Protein AF-A0A1G6K2E0-F1 (afdb_monomer_lite)

Secondary structure (DSSP, 8-state):
------HHHHHHHHHHHHHHHHHHHHHHHHHHHHHHT-HHHHHHHHHHHHHHHHHHHHTT---TTTS-HHHH-TT---

Organism: NCBI:txid530584

Sequence (78 aa):
MMYSPPEEVETMSQFATVLRSRVDDAHQAMIAAQQAGHDYEVHLHSARLRDLLDLAARHDVDTTGWVDLTALDPTETA

Radius of gyration: 16.25 Å; chains: 1; bounding box: 41×34×50 Å

Structure (mmCIF, N/CA/C/O backbone):
data_AF-A0A1G6K2E0-F1
#
_entry.id   AF-A0A1G6K2E0-F1
#
loop_
_atom_site.group_PDB
_atom_site.id
_atom_site.type_symbol
_atom_site.label_atom_id
_atom_site.label_alt_id
_atom_site.label_comp_id
_atom_site.label_asym_id
_atom_site.label_entity_id
_atom_site.label_seq_id
_atom_site.pdbx_PDB_ins_code
_atom_site.Cartn_x
_atom_site.Cartn_y
_atom_site.Cartn_z
_atom_site.occupancy
_atom_site.B_iso_or_equiv
_atom_site.auth_seq_id
_atom_site.auth_comp_id
_atom_site.auth_asym_id
_atom_site.auth_atom_id
_atom_site.pdbx_PDB_model_num
ATOM 1 N N . MET A 1 1 ? 30.503 11.560 -33.719 1.00 52.06 1 MET A N 1
ATOM 2 C CA . MET A 1 1 ? 29.721 10.411 -33.219 1.00 52.06 1 MET A CA 1
ATOM 3 C C . MET A 1 1 ? 28.860 10.908 -32.084 1.00 52.06 1 MET A C 1
ATOM 5 O O . MET A 1 1 ? 29.376 11.527 -31.166 1.00 52.06 1 MET A O 1
ATOM 9 N N . MET A 1 2 ? 27.559 10.732 -32.256 1.00 54.56 2 MET A N 1
ATOM 10 C CA . MET A 1 2 ? 26.470 11.227 -31.427 1.00 54.56 2 MET A CA 1
ATOM 11 C C . MET A 1 2 ? 26.153 10.112 -30.425 1.00 54.56 2 MET A C 1
ATOM 13 O O . MET A 1 2 ? 25.751 9.035 -30.851 1.00 54.56 2 MET A O 1
ATOM 17 N N . TYR A 1 3 ? 26.427 10.314 -29.137 1.00 64.62 3 TYR A N 1
ATOM 18 C CA . TYR A 1 3 ? 26.050 9.354 -28.096 1.00 64.62 3 TYR A CA 1
ATOM 19 C C . TYR A 1 3 ? 25.637 10.103 -26.831 1.00 64.62 3 TYR A C 1
ATOM 21 O O .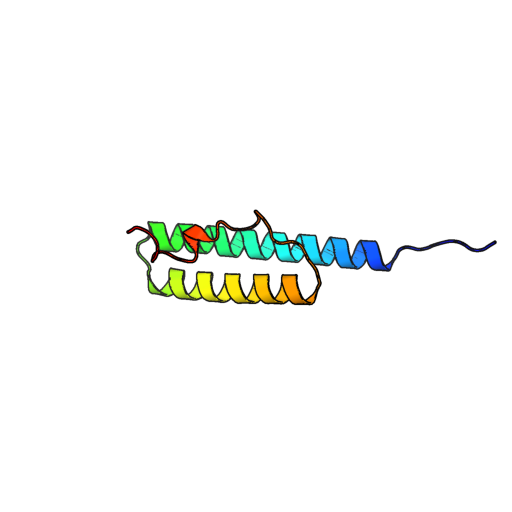 TYR A 1 3 ? 26.479 10.537 -26.049 1.00 64.62 3 TYR A O 1
ATOM 29 N N . SER A 1 4 ? 24.329 10.303 -26.694 1.00 66.88 4 SER A N 1
ATOM 30 C CA . SER A 1 4 ? 23.535 10.396 -25.458 1.00 66.88 4 SER A CA 1
ATOM 31 C C . SER A 1 4 ? 22.073 10.586 -25.886 1.00 66.88 4 SER A C 1
ATOM 33 O O . SER A 1 4 ? 21.871 11.268 -26.896 1.00 66.88 4 SER A O 1
ATOM 35 N N . PRO A 1 5 ? 21.080 9.995 -25.189 1.00 62.38 5 PRO A N 1
ATOM 36 C CA . PRO A 1 5 ? 21.094 9.804 -23.728 1.00 62.38 5 PRO A CA 1
ATOM 37 C C . PRO A 1 5 ? 20.532 8.455 -23.215 1.00 62.38 5 PRO A C 1
ATOM 39 O O . PRO A 1 5 ? 19.911 7.711 -23.969 1.00 62.38 5 PRO A O 1
ATOM 42 N N . PRO A 1 6 ? 20.668 8.142 -21.912 1.00 60.16 6 PRO A N 1
ATOM 43 C CA . PRO A 1 6 ? 19.757 7.243 -21.216 1.00 60.16 6 PRO A CA 1
ATOM 44 C C . PRO A 1 6 ? 18.596 8.036 -20.571 1.00 60.16 6 PRO A C 1
ATOM 46 O O . PRO A 1 6 ? 18.402 7.962 -19.362 1.00 60.16 6 PRO A O 1
ATOM 49 N N . GLU A 1 7 ? 17.811 8.798 -21.344 1.00 56.47 7 GLU A N 1
ATOM 50 C CA . GLU A 1 7 ? 16.620 9.512 -20.815 1.00 56.47 7 GLU A CA 1
ATOM 51 C C . GLU A 1 7 ? 15.547 8.538 -20.270 1.00 56.47 7 GLU A C 1
ATOM 53 O O . GLU A 1 7 ? 14.770 8.873 -19.372 1.00 56.47 7 GLU A O 1
ATOM 58 N N . GLU A 1 8 ? 15.544 7.287 -20.740 1.00 55.50 8 GLU A N 1
ATOM 59 C CA . GLU A 1 8 ? 14.673 6.229 -20.211 1.00 55.50 8 GLU A CA 1
ATOM 60 C C . GLU A 1 8 ? 15.019 5.833 -18.764 1.00 55.50 8 GLU A C 1
ATOM 62 O O . GLU A 1 8 ? 14.133 5.448 -18.000 1.00 55.50 8 GLU A O 1
ATOM 67 N N . VAL A 1 9 ? 16.281 5.976 -18.341 1.00 57.09 9 VAL A N 1
ATOM 68 C CA . VAL A 1 9 ? 16.735 5.518 -17.015 1.00 57.09 9 VAL A CA 1
ATOM 69 C C . VA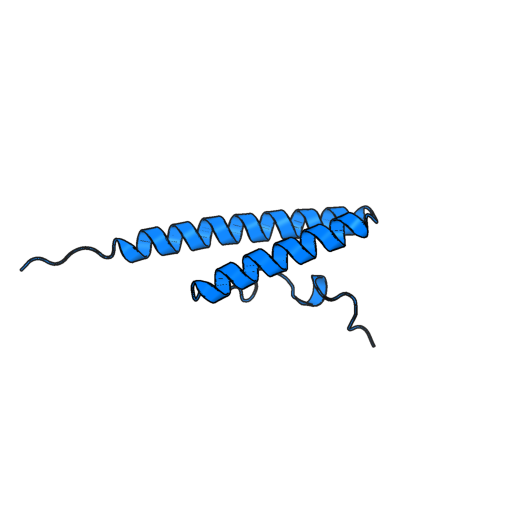L A 1 9 ? 16.370 6.517 -15.914 1.00 57.09 9 VAL A C 1
ATOM 71 O O . VAL A 1 9 ? 16.053 6.111 -14.793 1.00 57.09 9 VAL A O 1
ATOM 74 N N . GLU A 1 10 ? 16.333 7.815 -16.225 1.00 60.62 10 GLU A N 1
ATOM 75 C CA . GLU A 1 10 ? 15.886 8.855 -15.288 1.00 60.62 10 GLU A CA 1
ATOM 76 C C . GLU A 1 10 ? 14.386 8.729 -14.990 1.00 60.62 10 GLU A C 1
ATOM 78 O O . GLU A 1 10 ? 13.974 8.782 -13.829 1.00 60.62 10 GLU A O 1
ATOM 83 N N . THR A 1 11 ? 13.575 8.456 -16.018 1.00 67.94 11 THR A N 1
ATOM 84 C CA . THR A 1 11 ? 12.120 8.288 -15.870 1.00 67.94 11 THR A CA 1
ATOM 85 C C . THR A 1 11 ? 11.777 7.027 -15.071 1.00 67.94 11 THR A C 1
ATOM 87 O O . THR A 1 11 ? 10.945 7.081 -14.162 1.00 67.94 11 THR A O 1
ATOM 90 N N . MET A 1 12 ? 12.451 5.902 -15.343 1.00 70.31 12 MET A N 1
ATOM 91 C CA . MET A 1 12 ? 12.248 4.659 -14.585 1.00 70.31 12 MET A CA 1
ATOM 92 C C . MET A 1 12 ? 12.725 4.782 -13.133 1.00 70.31 12 MET A C 1
ATOM 94 O O . MET A 1 12 ? 12.047 4.310 -12.220 1.00 70.31 12 MET A O 1
ATOM 98 N N . SER A 1 13 ? 13.834 5.488 -12.888 1.00 75.69 13 SER A N 1
ATOM 99 C CA . SER A 1 13 ? 14.319 5.747 -11.524 1.00 75.69 13 SER A CA 1
ATOM 100 C C . SER A 1 13 ? 13.370 6.655 -10.736 1.00 75.69 13 SER A C 1
ATOM 102 O O . SER A 1 13 ? 13.122 6.419 -9.550 1.00 75.69 13 SER A O 1
ATOM 104 N N . GLN A 1 14 ? 12.786 7.671 -11.382 1.00 81.62 14 GLN A N 1
ATOM 105 C CA . GLN A 1 14 ? 11.784 8.533 -10.756 1.00 81.62 14 GLN A CA 1
ATOM 106 C C . GLN A 1 14 ? 10.497 7.758 -10.451 1.00 81.62 14 GLN A C 1
ATOM 108 O O . GLN A 1 14 ? 9.953 7.886 -9.353 1.00 81.62 14 GLN A O 1
ATOM 113 N N . PHE A 1 15 ? 10.041 6.915 -11.381 1.00 84.50 15 PHE A N 1
ATOM 114 C CA . PHE A 1 15 ? 8.899 6.031 -11.168 1.00 84.50 15 PHE A CA 1
ATOM 115 C C . PHE A 1 15 ? 9.126 5.098 -9.974 1.00 84.50 15 PHE A C 1
ATOM 117 O O . PHE A 1 15 ? 8.303 5.080 -9.060 1.00 84.50 15 PHE A O 1
ATOM 124 N N . ALA A 1 16 ? 10.265 4.401 -9.925 1.00 83.56 16 ALA A N 1
ATOM 125 C CA . ALA A 1 16 ? 10.609 3.509 -8.820 1.00 83.56 16 ALA A CA 1
ATOM 126 C C . ALA A 1 16 ? 10.697 4.257 -7.479 1.00 83.56 16 ALA A C 1
ATOM 128 O O . ALA A 1 16 ? 10.220 3.759 -6.462 1.00 83.56 16 ALA A O 1
ATOM 129 N N . THR A 1 17 ? 11.235 5.481 -7.473 1.00 87.12 17 THR A N 1
ATOM 130 C CA . THR A 1 17 ? 11.312 6.327 -6.269 1.00 87.12 17 THR A CA 1
ATOM 131 C C . THR A 1 17 ? 9.923 6.711 -5.760 1.00 87.12 17 THR A C 1
ATOM 133 O O . THR A 1 17 ? 9.631 6.575 -4.571 1.00 87.12 17 THR A O 1
ATOM 136 N N . VAL A 1 18 ? 9.041 7.163 -6.656 1.00 88.94 18 VAL A N 1
ATOM 137 C CA . VAL A 1 18 ? 7.661 7.526 -6.303 1.00 88.94 18 VAL A CA 1
ATO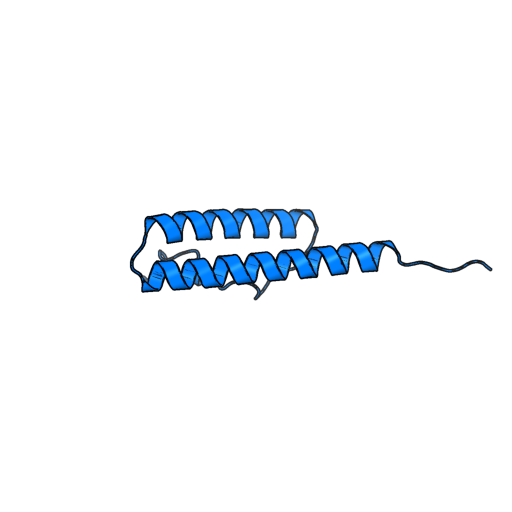M 138 C C . VAL A 1 18 ? 6.878 6.296 -5.851 1.00 88.94 18 VAL A C 1
ATOM 140 O O . VAL A 1 18 ? 6.141 6.369 -4.868 1.00 88.94 18 VAL A O 1
ATOM 143 N N . LEU A 1 19 ? 7.047 5.164 -6.535 1.00 88.50 19 LEU A N 1
ATOM 144 C CA . LEU A 1 19 ? 6.393 3.910 -6.187 1.00 88.50 19 LEU A CA 1
ATOM 145 C C . LEU A 1 19 ? 6.831 3.428 -4.806 1.00 88.50 19 LEU A C 1
ATOM 147 O O . LEU A 1 19 ? 5.980 3.153 -3.966 1.00 88.50 19 LEU A O 1
ATOM 151 N N . ARG A 1 20 ? 8.140 3.430 -4.536 1.00 87.00 20 ARG A N 1
ATOM 152 C CA . ARG A 1 20 ? 8.697 3.085 -3.227 1.00 87.00 20 ARG A CA 1
ATOM 153 C C . ARG A 1 20 ? 8.141 3.976 -2.125 1.00 87.00 20 ARG A C 1
ATOM 155 O O . ARG A 1 20 ? 7.725 3.463 -1.095 1.00 87.00 20 ARG A O 1
ATOM 162 N N . SER A 1 21 ? 8.073 5.289 -2.349 1.00 89.38 21 SER A N 1
ATOM 163 C CA . SER A 1 21 ? 7.503 6.218 -1.368 1.00 89.38 21 SER A CA 1
ATOM 164 C C . SER A 1 21 ? 6.020 5.944 -1.096 1.00 89.38 21 SER A C 1
ATOM 166 O O . SER A 1 21 ? 5.584 6.068 0.042 1.00 89.38 21 SER A O 1
ATOM 168 N N . ARG A 1 22 ? 5.240 5.555 -2.114 1.00 89.88 22 ARG A N 1
ATOM 169 C CA . ARG A 1 22 ? 3.820 5.193 -1.947 1.00 89.88 22 ARG A CA 1
ATOM 170 C C . ARG A 1 22 ? 3.633 3.859 -1.231 1.00 89.88 22 ARG A C 1
ATOM 172 O O . ARG A 1 22 ? 2.679 3.717 -0.473 1.00 89.88 22 ARG A O 1
ATOM 179 N N . VAL A 1 23 ? 4.507 2.891 -1.504 1.00 89.31 23 VAL A N 1
ATOM 180 C CA . VAL A 1 23 ? 4.521 1.591 -0.821 1.00 89.31 23 VAL A CA 1
ATOM 181 C C . VAL A 1 23 ? 4.867 1.782 0.654 1.00 89.31 23 VAL A C 1
ATOM 183 O O . VAL A 1 23 ? 4.159 1.258 1.505 1.00 89.31 23 VAL A O 1
ATOM 186 N N . ASP A 1 24 ? 5.885 2.586 0.959 1.00 89.19 24 ASP A N 1
ATOM 187 C CA . ASP A 1 24 ? 6.283 2.896 2.334 1.00 89.19 24 ASP A CA 1
ATOM 188 C C . ASP A 1 24 ? 5.156 3.590 3.118 1.00 89.19 24 ASP A C 1
ATOM 190 O O . ASP A 1 24 ? 4.776 3.124 4.190 1.00 89.19 24 ASP A O 1
ATOM 194 N N . ASP A 1 25 ? 4.533 4.620 2.537 1.00 90.12 25 ASP A N 1
ATOM 195 C CA . ASP A 1 25 ? 3.401 5.336 3.144 1.00 90.12 25 ASP A CA 1
ATOM 196 C C . ASP A 1 25 ? 2.207 4.406 3.426 1.00 90.12 25 ASP A C 1
ATOM 198 O O . ASP A 1 25 ? 1.668 4.381 4.534 1.00 90.12 25 ASP A O 1
ATOM 202 N N . ALA A 1 26 ? 1.838 3.561 2.455 1.00 89.12 26 ALA A N 1
ATOM 203 C CA . ALA A 1 26 ? 0.757 2.594 2.629 1.00 89.12 26 ALA A CA 1
ATOM 204 C C . ALA A 1 26 ? 1.092 1.520 3.680 1.00 89.12 26 ALA A C 1
ATOM 206 O O . ALA A 1 26 ? 0.201 1.088 4.412 1.00 89.12 26 ALA A O 1
ATOM 207 N N . HIS A 1 27 ? 2.359 1.112 3.786 1.00 87.75 27 HIS A N 1
ATOM 208 C CA . HIS A 1 27 ? 2.823 0.164 4.796 1.00 87.75 27 HIS A CA 1
ATOM 209 C C . HIS A 1 27 ? 2.799 0.769 6.202 1.00 87.75 27 HIS A C 1
ATOM 211 O O . HIS A 1 27 ? 2.277 0.145 7.124 1.00 87.75 27 HIS A O 1
ATOM 217 N N . GLN A 1 28 ? 3.274 2.005 6.367 1.00 89.25 28 GLN A N 1
ATOM 218 C CA . GLN A 1 28 ? 3.189 2.727 7.638 1.00 89.25 28 GLN A CA 1
ATOM 219 C C . GLN A 1 28 ? 1.731 2.940 8.069 1.00 89.25 28 GLN A C 1
ATOM 221 O O . GLN A 1 28 ? 1.399 2.715 9.234 1.00 89.25 28 GLN A O 1
ATOM 226 N N . ALA A 1 29 ? 0.844 3.301 7.136 1.00 87.88 29 ALA A N 1
ATOM 227 C CA . ALA A 1 29 ? -0.586 3.437 7.410 1.00 87.88 29 ALA A CA 1
ATOM 228 C C . ALA A 1 29 ? -1.231 2.099 7.815 1.00 87.88 29 ALA A C 1
ATOM 230 O O . ALA A 1 29 ? -2.017 2.061 8.760 1.00 87.88 29 ALA A O 1
ATOM 231 N N . MET A 1 30 ? -0.848 0.990 7.169 1.00 86.06 30 MET A N 1
ATOM 232 C CA . MET A 1 30 ? -1.297 -0.353 7.550 1.00 86.06 30 MET A CA 1
ATOM 233 C C . MET A 1 30 ? -0.868 -0.713 8.976 1.00 86.06 30 MET A C 1
ATOM 235 O O . MET A 1 30 ? -1.692 -1.176 9.759 1.00 86.06 30 MET A O 1
ATOM 239 N N . ILE A 1 31 ? 0.402 -0.479 9.326 1.00 87.06 31 ILE A N 1
ATOM 240 C CA . ILE A 1 31 ? 0.924 -0.743 10.674 1.00 87.06 31 ILE A CA 1
ATOM 241 C C . ILE A 1 31 ? 0.181 0.117 11.700 1.00 87.06 31 ILE A C 1
ATOM 243 O O . ILE A 1 31 ? -0.236 -0.395 12.735 1.00 87.06 31 ILE A O 1
ATOM 247 N N . ALA A 1 32 ? -0.035 1.403 11.414 1.00 88.19 32 ALA A N 1
ATOM 248 C CA . ALA A 1 32 ? -0.785 2.293 12.295 1.00 88.19 32 ALA A CA 1
ATOM 249 C C . ALA A 1 32 ? -2.233 1.814 12.500 1.00 88.19 32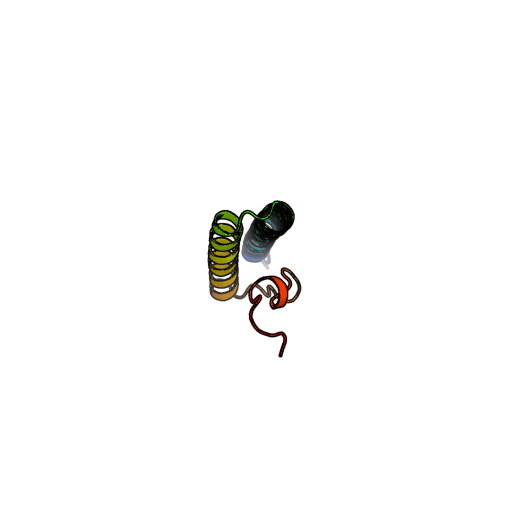 ALA A C 1
ATOM 251 O O . ALA A 1 32 ? -2.699 1.757 13.637 1.00 88.19 32 ALA A O 1
ATOM 252 N N . ALA A 1 33 ? -2.916 1.401 11.427 1.00 87.06 33 ALA A N 1
ATOM 253 C CA . ALA A 1 33 ? -4.257 0.826 11.496 1.00 87.06 33 ALA A CA 1
ATOM 254 C C . ALA A 1 33 ? -4.284 -0.487 12.297 1.00 87.06 33 ALA A C 1
ATOM 256 O O . ALA A 1 33 ? -5.202 -0.711 13.085 1.00 87.06 33 ALA A O 1
ATOM 257 N N . GLN A 1 34 ? -3.258 -1.331 12.157 1.00 85.06 34 GLN A N 1
ATOM 258 C CA . GLN A 1 34 ? -3.149 -2.586 12.900 1.00 85.06 34 GLN A CA 1
ATOM 259 C C . GLN A 1 34 ? -2.920 -2.344 14.395 1.00 85.06 34 GLN A C 1
ATOM 261 O O . GLN A 1 34 ? -3.584 -2.960 15.223 1.00 85.06 34 GLN A O 1
ATOM 266 N N . GLN A 1 35 ? -2.051 -1.394 14.748 1.00 86.75 35 GLN A N 1
ATOM 267 C CA . GLN A 1 35 ? -1.827 -0.985 16.139 1.00 86.75 35 GLN A CA 1
ATOM 268 C C . GLN A 1 35 ? -3.067 -0.319 16.756 1.00 86.75 35 GLN A C 1
ATOM 270 O O . GLN A 1 35 ? -3.302 -0.444 17.956 1.00 86.75 35 GLN A O 1
ATOM 275 N N . ALA A 1 36 ? -3.879 0.365 15.944 1.00 88.75 36 ALA A N 1
ATOM 276 C CA . ALA A 1 36 ? -5.155 0.936 16.366 1.00 88.75 36 ALA A CA 1
ATOM 277 C C . ALA A 1 36 ? -6.285 -0.107 16.489 1.00 88.75 36 ALA A C 1
ATOM 279 O O . ALA A 1 36 ? -7.332 0.205 17.053 1.00 88.75 36 ALA A O 1
ATOM 280 N N . GLY A 1 37 ? -6.096 -1.334 15.984 1.00 88.25 37 GLY A N 1
ATOM 281 C CA . GLY A 1 37 ? -7.134 -2.370 15.952 1.00 88.25 37 GLY A CA 1
ATOM 282 C C . GLY A 1 37 ? -8.232 -2.099 14.919 1.00 88.25 37 GLY A C 1
ATOM 283 O O . GLY A 1 37 ? -9.386 -2.463 15.122 1.00 88.25 37 GLY A O 1
ATOM 284 N N . HIS A 1 38 ? -7.902 -1.398 13.833 1.00 88.44 38 HIS A N 1
ATOM 285 C CA . HIS A 1 38 ? -8.838 -1.054 12.767 1.00 88.44 38 HIS A CA 1
ATOM 286 C C . HIS A 1 38 ? -8.725 -2.068 11.618 1.00 88.44 38 HIS A C 1
ATOM 288 O O . HIS A 1 38 ? -8.182 -1.764 10.554 1.00 88.44 38 HIS A O 1
ATOM 294 N N . ASP A 1 39 ? -9.257 -3.279 11.814 1.00 83.06 39 ASP A N 1
ATOM 295 C CA . ASP A 1 39 ? -9.155 -4.390 10.850 1.00 83.06 39 ASP A CA 1
ATOM 296 C C . ASP A 1 39 ? -9.605 -4.011 9.427 1.00 83.06 39 ASP A C 1
ATOM 298 O O . ASP A 1 39 ? -8.984 -4.398 8.438 1.00 83.06 39 ASP A O 1
ATOM 302 N N . TYR A 1 40 ? -10.652 -3.190 9.300 1.00 84.19 40 TYR A N 1
ATOM 303 C CA . TYR A 1 40 ? -11.129 -2.712 7.999 1.00 84.19 40 TYR A CA 1
ATOM 304 C C . TYR A 1 40 ? -10.084 -1.861 7.257 1.00 84.19 40 TYR A C 1
ATOM 306 O O . TYR A 1 40 ? -9.879 -2.034 6.054 1.00 84.19 40 TYR A O 1
ATOM 314 N N . GLU A 1 41 ? -9.393 -0.965 7.963 1.00 85.12 41 GLU A N 1
ATOM 315 C CA . GLU A 1 41 ? -8.346 -0.127 7.372 1.00 85.12 41 GLU A CA 1
ATOM 316 C C . GLU A 1 41 ? -7.106 -0.955 7.032 1.00 85.12 41 GLU A C 1
ATOM 318 O O . GLU A 1 41 ? -6.526 -0.771 5.964 1.00 85.12 41 GLU A O 1
ATOM 323 N N . VAL A 1 42 ? -6.760 -1.948 7.858 1.00 85.06 42 VAL A N 1
ATOM 324 C CA . VAL A 1 42 ? -5.700 -2.920 7.543 1.00 85.06 42 VAL A CA 1
ATOM 325 C C . VAL A 1 42 ? -6.008 -3.665 6.240 1.00 85.06 42 VAL A C 1
ATOM 327 O O . VAL A 1 42 ? -5.142 -3.780 5.369 1.00 85.06 42 VAL A O 1
ATOM 330 N N . HIS A 1 43 ? -7.249 -4.121 6.046 1.00 86.44 43 HIS A N 1
ATOM 331 C CA . HIS A 1 43 ? -7.667 -4.764 4.797 1.00 86.44 43 HIS A CA 1
ATOM 332 C C . HIS A 1 43 ? -7.592 -3.821 3.585 1.00 86.44 43 HIS A C 1
ATOM 334 O O . HIS A 1 43 ? -7.147 -4.227 2.510 1.00 86.44 43 HIS A O 1
ATOM 340 N N . LEU A 1 44 ? -7.964 -2.549 3.743 1.00 89.25 44 LEU A N 1
ATOM 341 C CA . LEU A 1 44 ? -7.840 -1.556 2.672 1.00 89.25 44 LEU A CA 1
ATOM 342 C C . LEU A 1 44 ? -6.378 -1.268 2.314 1.00 89.25 44 LEU A C 1
ATOM 344 O O . LEU A 1 44 ? -6.024 -1.227 1.132 1.00 89.25 44 LEU A O 1
ATOM 348 N N . HIS A 1 45 ? -5.522 -1.077 3.317 1.00 87.12 45 HIS A N 1
ATOM 349 C CA . HIS A 1 45 ? -4.111 -0.780 3.102 1.00 87.12 45 HIS A CA 1
ATOM 350 C C . HIS A 1 45 ? -3.357 -1.978 2.520 1.00 87.12 45 HIS A C 1
ATOM 352 O O . HIS A 1 45 ? -2.559 -1.796 1.603 1.00 87.12 45 HIS A O 1
ATOM 358 N N . SER A 1 46 ? -3.668 -3.202 2.950 1.00 84.19 46 SER A N 1
ATOM 359 C CA . SER A 1 46 ? -3.089 -4.423 2.374 1.00 84.19 46 SER A CA 1
ATOM 360 C C . SER A 1 46 ? -3.519 -4.654 0.918 1.00 84.19 46 SER A C 1
ATOM 362 O O . SER A 1 46 ? -2.684 -5.013 0.086 1.00 84.19 46 SER A O 1
ATOM 364 N N . ALA A 1 47 ? -4.781 -4.383 0.562 1.00 88.62 47 ALA A N 1
ATOM 365 C CA . ALA A 1 47 ? -5.231 -4.417 -0.833 1.00 88.62 47 ALA A CA 1
ATOM 366 C C . ALA A 1 47 ? -4.518 -3.358 -1.691 1.00 88.62 47 ALA A C 1
ATOM 368 O O . ALA A 1 47 ? -4.078 -3.646 -2.804 1.00 88.62 47 ALA A O 1
ATOM 369 N N . ARG A 1 48 ? -4.342 -2.145 -1.152 1.00 87.31 48 ARG A N 1
ATOM 370 C CA . ARG A 1 48 ? -3.606 -1.065 -1.822 1.00 87.31 48 ARG A CA 1
ATOM 371 C C . ARG A 1 48 ? -2.125 -1.394 -2.008 1.00 87.31 48 ARG A C 1
ATOM 373 O O . ARG A 1 48 ? -1.568 -1.084 -3.055 1.00 87.31 48 ARG A O 1
ATOM 380 N N . LEU A 1 49 ? -1.491 -2.027 -1.023 1.00 88.38 49 LEU A N 1
ATOM 381 C CA . LEU A 1 49 ? -0.110 -2.498 -1.132 1.00 88.38 49 LEU A CA 1
ATOM 382 C C . LEU A 1 49 ? 0.028 -3.551 -2.232 1.00 88.38 49 LEU A C 1
ATOM 384 O O . LEU A 1 49 ? 0.923 -3.433 -3.061 1.00 88.38 49 LEU A O 1
ATOM 388 N N . ARG A 1 50 ? -0.892 -4.520 -2.304 1.00 87.19 50 ARG A N 1
ATOM 389 C CA . ARG A 1 50 ? -0.921 -5.520 -3.384 1.00 87.19 50 ARG A CA 1
ATOM 390 C C . ARG A 1 50 ? -1.030 -4.885 -4.774 1.00 87.19 50 ARG A C 1
ATOM 392 O O . ARG A 1 50 ? -0.301 -5.297 -5.667 1.00 87.19 50 ARG A O 1
ATOM 399 N N . ASP A 1 51 ? -1.878 -3.872 -4.944 1.00 89.12 51 ASP A N 1
ATOM 400 C CA . ASP A 1 51 ? -2.013 -3.141 -6.215 1.00 89.12 51 ASP A CA 1
ATOM 401 C C . ASP A 1 51 ? -0.717 -2.405 -6.607 1.00 89.12 51 ASP A C 1
ATOM 403 O O . ASP A 1 51 ? -0.264 -2.488 -7.748 1.00 89.12 51 ASP A O 1
ATOM 407 N N . LEU A 1 52 ? -0.057 -1.753 -5.643 1.00 87.75 52 LEU A N 1
ATOM 408 C CA . LEU A 1 52 ? 1.223 -1.076 -5.877 1.00 87.75 52 LEU A CA 1
ATOM 409 C C . LEU A 1 52 ? 2.354 -2.059 -6.221 1.00 87.75 52 LEU A C 1
ATOM 411 O O . LEU A 1 52 ? 3.192 -1.745 -7.067 1.00 87.75 52 LEU A O 1
ATOM 415 N N . LEU A 1 53 ? 2.380 -3.237 -5.592 1.00 86.75 53 LEU A N 1
ATOM 416 C CA . LEU A 1 53 ? 3.343 -4.297 -5.904 1.00 86.75 53 LEU A CA 1
ATOM 417 C C . LEU A 1 53 ? 3.081 -4.922 -7.280 1.00 86.75 53 LEU A C 1
ATOM 419 O O . LEU A 1 53 ? 4.026 -5.165 -8.024 1.00 86.75 53 LEU A O 1
ATOM 423 N N . ASP A 1 54 ? 1.816 -5.140 -7.648 1.00 88.88 54 ASP A N 1
ATOM 424 C CA . ASP A 1 54 ? 1.445 -5.608 -8.989 1.00 88.88 54 ASP A CA 1
ATOM 425 C C . ASP A 1 54 ? 1.878 -4.598 -10.059 1.00 88.88 54 ASP A C 1
ATOM 427 O O . ASP A 1 54 ? 2.474 -4.968 -11.072 1.00 88.88 54 ASP A O 1
ATOM 431 N N . LEU A 1 55 ? 1.675 -3.303 -9.800 1.00 87.81 55 LEU A N 1
ATOM 432 C CA . LEU A 1 55 ? 2.173 -2.243 -10.667 1.00 87.81 55 LEU A CA 1
ATOM 433 C C . LEU A 1 55 ? 3.704 -2.283 -10.781 1.00 87.81 55 LEU A C 1
ATOM 435 O O . LEU A 1 55 ? 4.232 -2.161 -11.883 1.00 87.81 55 LEU A O 1
ATOM 439 N N . ALA A 1 56 ? 4.421 -2.491 -9.677 1.00 86.75 56 ALA A N 1
ATOM 440 C CA . ALA A 1 56 ? 5.874 -2.634 -9.697 1.00 86.75 56 ALA A CA 1
ATOM 441 C C . ALA A 1 56 ? 6.321 -3.806 -10.584 1.00 86.75 56 ALA A C 1
ATOM 443 O O . ALA A 1 56 ? 7.175 -3.631 -11.452 1.00 86.75 56 ALA A O 1
ATOM 444 N N . ALA A 1 57 ? 5.679 -4.967 -10.431 1.00 86.75 57 ALA A N 1
ATOM 445 C CA . ALA A 1 57 ? 5.974 -6.168 -11.203 1.00 86.75 57 ALA A CA 1
ATOM 446 C C . ALA A 1 57 ? 5.731 -5.969 -12.708 1.00 86.75 57 ALA A C 1
ATOM 448 O O . ALA A 1 57 ? 6.539 -6.397 -13.528 1.00 86.75 57 ALA A O 1
ATOM 449 N N . ARG A 1 58 ? 4.661 -5.257 -13.094 1.00 88.06 58 ARG A N 1
ATOM 450 C CA . ARG A 1 58 ? 4.391 -4.910 -14.506 1.00 88.06 58 ARG A CA 1
ATOM 451 C C . ARG A 1 58 ? 5.475 -4.038 -15.134 1.00 88.06 58 ARG A C 1
ATOM 453 O O . ARG A 1 58 ? 5.625 -4.044 -16.353 1.00 88.06 58 ARG A O 1
ATOM 460 N N . HIS A 1 59 ? 6.185 -3.276 -14.311 1.00 84.12 59 HIS A N 1
ATOM 461 C CA . HIS A 1 59 ? 7.276 -2.398 -14.716 1.00 84.12 59 HIS A CA 1
ATOM 462 C C . HIS A 1 59 ? 8.667 -3.014 -14.469 1.00 84.12 59 HIS A C 1
ATOM 464 O O . HIS A 1 59 ? 9.656 -2.296 -14.584 1.00 84.12 59 HIS A O 1
ATOM 470 N N . ASP A 1 60 ? 8.748 -4.315 -14.152 1.00 82.62 60 ASP A N 1
ATOM 471 C CA . ASP A 1 60 ? 9.993 -5.043 -13.839 1.00 82.62 60 ASP A CA 1
ATOM 472 C C . ASP A 1 60 ? 10.783 -4.428 -12.661 1.00 82.62 60 ASP A C 1
ATOM 474 O O . ASP A 1 60 ? 12.007 -4.503 -12.574 1.00 82.62 60 ASP A O 1
ATOM 478 N N . VAL A 1 61 ? 10.076 -3.774 -11.734 1.00 83.06 61 VAL A N 1
ATOM 479 C CA . VAL A 1 61 ? 10.675 -3.167 -10.543 1.00 83.06 61 VAL A CA 1
ATOM 480 C C . VAL A 1 61 ? 10.773 -4.215 -9.440 1.00 83.06 61 VAL A C 1
ATOM 482 O O . VAL A 1 61 ? 9.758 -4.728 -8.970 1.00 83.06 61 VAL A O 1
ATOM 485 N N . ASP A 1 62 ? 11.995 -4.488 -8.982 1.00 80.81 62 ASP A N 1
ATOM 486 C CA . ASP 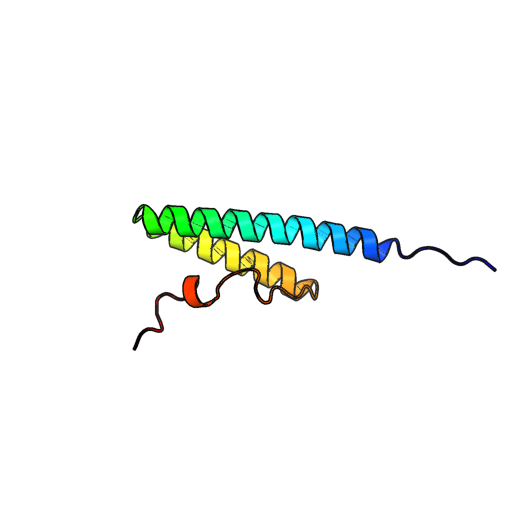A 1 62 ? 12.223 -5.360 -7.831 1.00 80.81 62 ASP A CA 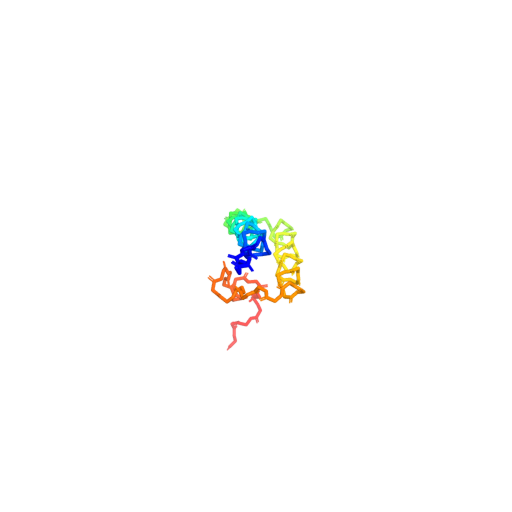1
ATOM 487 C C . ASP A 1 62 ? 11.729 -4.690 -6.537 1.00 80.81 62 ASP A C 1
ATOM 489 O O . ASP A 1 62 ? 12.282 -3.694 -6.059 1.00 80.81 62 ASP A O 1
ATOM 493 N N . THR A 1 63 ? 10.659 -5.247 -5.970 1.00 82.31 63 THR A N 1
ATOM 494 C CA . THR A 1 63 ? 10.066 -4.810 -4.696 1.00 82.31 63 THR A CA 1
ATOM 495 C C . THR A 1 63 ? 10.543 -5.635 -3.508 1.00 82.31 63 THR A C 1
ATOM 497 O O . THR A 1 63 ? 9.981 -5.536 -2.412 1.00 82.31 63 THR A O 1
ATOM 500 N N . THR A 1 64 ? 11.551 -6.485 -3.708 1.00 81.94 64 THR A N 1
ATOM 501 C CA . THR A 1 64 ? 12.078 -7.359 -2.666 1.00 81.94 64 THR A CA 1
ATOM 502 C C . THR A 1 64 ? 12.598 -6.505 -1.505 1.00 81.94 64 THR A C 1
ATOM 504 O O . THR A 1 64 ? 13.434 -5.617 -1.673 1.00 81.94 64 THR A O 1
ATOM 507 N N . GLY A 1 65 ? 12.059 -6.731 -0.305 1.00 80.25 65 GLY A N 1
ATOM 508 C CA . GLY A 1 65 ? 12.428 -5.980 0.900 1.00 80.25 65 GLY A CA 1
ATOM 509 C C . GLY A 1 65 ? 11.808 -4.582 1.031 1.00 80.25 65 GLY A C 1
ATOM 510 O O . GLY A 1 65 ? 12.213 -3.834 1.918 1.00 80.25 65 GLY A O 1
ATOM 511 N N . TRP A 1 66 ? 10.846 -4.201 0.181 1.00 82.31 66 TRP A N 1
ATOM 512 C CA . TRP A 1 66 ? 10.105 -2.937 0.346 1.00 82.31 66 TRP A CA 1
ATOM 513 C C . TRP A 1 66 ? 8.986 -3.052 1.382 1.00 82.31 66 TRP A C 1
ATOM 515 O O . TRP A 1 66 ? 8.682 -2.091 2.083 1.00 82.31 66 TRP A O 1
ATOM 525 N N . VAL A 1 67 ? 8.386 -4.234 1.478 1.00 74.56 67 VAL A N 1
ATOM 526 C CA . VAL A 1 67 ? 7.340 -4.579 2.438 1.00 74.56 67 VAL A CA 1
ATOM 527 C C . VAL A 1 67 ? 7.598 -5.974 2.967 1.00 74.56 67 VAL A C 1
ATOM 529 O O . VAL A 1 67 ? 8.056 -6.853 2.235 1.00 74.56 67 VAL A O 1
ATOM 532 N N . ASP A 1 68 ? 7.299 -6.167 4.246 1.00 71.62 68 ASP A N 1
ATOM 533 C CA . ASP A 1 68 ? 7.357 -7.481 4.859 1.00 71.62 68 ASP A CA 1
ATOM 534 C C . ASP A 1 68 ? 6.117 -8.271 4.420 1.00 71.62 68 ASP A C 1
ATOM 536 O O . ASP A 1 68 ? 4.990 -7.933 4.780 1.00 71.62 68 ASP A O 1
ATOM 540 N N . LEU A 1 69 ? 6.305 -9.289 3.575 1.00 66.00 69 LEU A N 1
ATOM 541 C CA . LEU A 1 69 ? 5.190 -10.095 3.063 1.00 66.00 69 LEU A CA 1
ATOM 542 C C . LEU A 1 69 ? 4.465 -10.845 4.192 1.00 66.00 69 LEU A C 1
ATOM 544 O O . LEU A 1 69 ? 3.264 -11.076 4.089 1.00 66.00 69 LEU A O 1
ATOM 548 N N . THR A 1 70 ? 5.159 -11.139 5.293 1.00 65.75 70 THR A N 1
ATOM 549 C CA . THR A 1 70 ? 4.584 -11.706 6.522 1.00 65.75 70 THR A CA 1
ATOM 550 C C . THR A 1 70 ? 3.618 -10.735 7.205 1.00 65.75 70 THR A C 1
ATOM 552 O O . THR A 1 70 ? 2.644 -11.161 7.812 1.00 65.75 70 THR A O 1
ATOM 555 N N . ALA A 1 71 ? 3.823 -9.421 7.067 1.00 64.06 71 ALA A N 1
ATOM 556 C CA . ALA A 1 71 ? 2.872 -8.415 7.546 1.00 64.06 71 ALA A CA 1
ATOM 557 C C . ALA A 1 71 ? 1.607 -8.313 6.667 1.00 64.06 71 ALA A C 1
ATOM 559 O O . ALA A 1 71 ? 0.580 -7.807 7.121 1.00 64.06 71 ALA A O 1
ATOM 560 N N . LEU A 1 72 ? 1.664 -8.785 5.415 1.00 62.34 72 LEU A N 1
ATOM 561 C CA . LEU A 1 72 ? 0.536 -8.800 4.471 1.00 62.34 72 LEU A CA 1
ATOM 562 C C . LEU A 1 72 ? -0.300 -10.086 4.532 1.00 62.34 72 LEU A C 1
ATOM 564 O O . LEU A 1 72 ? -1.413 -10.107 3.993 1.00 62.34 72 LEU A O 1
ATOM 568 N N . ASP A 1 73 ? 0.225 -11.132 5.168 1.00 59.28 73 ASP A N 1
ATOM 569 C CA . ASP A 1 73 ? -0.450 -12.407 5.386 1.00 59.28 73 ASP A CA 1
ATOM 570 C C . ASP A 1 73 ? -0.432 -12.765 6.884 1.00 59.28 73 ASP A C 1
ATOM 572 O O . ASP A 1 73 ? 0.482 -13.436 7.360 1.00 59.28 73 ASP A O 1
ATOM 576 N N . PRO A 1 74 ? -1.434 -12.328 7.670 1.00 56.22 74 PRO A N 1
ATOM 577 C CA . PRO A 1 74 ? -1.517 -12.686 9.084 1.00 56.22 74 PRO A CA 1
ATOM 578 C C . PRO A 1 74 ? -1.897 -14.164 9.312 1.00 56.22 74 PRO A C 1
ATOM 580 O O . PRO A 1 74 ? -2.232 -14.525 10.440 1.00 56.22 74 PRO A O 1
ATOM 583 N N . THR A 1 75 ? -1.908 -15.019 8.275 1.00 55.53 75 THR A N 1
ATOM 584 C CA . THR A 1 75 ? -2.441 -16.388 8.355 1.00 55.53 75 THR A CA 1
ATOM 585 C C . THR A 1 75 ? -1.406 -17.511 8.423 1.00 55.53 75 THR A C 1
ATOM 587 O O . THR A 1 75 ? -1.800 -18.641 8.705 1.00 55.53 75 THR A O 1
ATOM 590 N N . GLU A 1 76 ? -0.103 -17.244 8.314 1.00 46.72 76 GLU A N 1
ATOM 591 C CA . GLU A 1 76 ? 0.933 -18.261 8.567 1.00 46.72 76 GLU A CA 1
ATOM 592 C C . GLU A 1 76 ? 1.644 -18.049 9.910 1.00 46.72 76 GLU A C 1
ATOM 594 O O . GLU A 1 76 ? 2.777 -17.586 10.022 1.00 46.72 76 GLU A O 1
ATOM 599 N N . THR A 1 77 ? 0.956 -18.436 10.981 1.00 44.62 77 THR A N 1
ATOM 600 C CA . THR A 1 77 ? 1.598 -18.865 12.229 1.00 44.62 77 THR A CA 1
ATOM 601 C C . THR A 1 77 ? 0.891 -20.141 12.680 1.00 44.62 77 THR A C 1
ATOM 603 O O . THR A 1 77 ? -0.136 -20.085 13.355 1.00 44.62 77 THR A O 1
ATOM 606 N N . ALA A 1 78 ? 1.403 -21.291 12.240 1.00 43.16 78 ALA A N 1
ATOM 607 C CA . ALA A 1 78 ? 0.969 -22.623 12.659 1.00 43.16 78 ALA A CA 1
ATOM 608 C C . ALA A 1 78 ? 2.195 -23.487 12.968 1.00 43.16 78 ALA A C 1
ATOM 610 O O . ALA A 1 78 ? 3.143 -23.467 12.150 1.00 43.16 78 ALA A O 1
#

pLDDT: mean 78.18, std 13.18, range [43.16, 90.12]

Foldseek 3Di:
DDDDDPPVVVVLVVVLVVLLVVLLVLQVQLVVCVVVVNVVSVVVSLVVNVVSVVVCVVSVHDCVPSHDVCSSDVPPDD